Protein AF-A0A948PQJ4-F1 (afdb_monomer_lite)

Secondary structure (DSSP, 8-state):
--------------SS--------HHHHHHHHHHHHHTT--HHHHHHHHHHHHHHHHHHHHHHHHHHHHT-SPPPHHHHHHHHHHHHHHHHHHHHHHHHTT--

Structure (mmCIF, N/CA/C/O backbone):
data_AF-A0A948PQJ4-F1
#
_entry.id   AF-A0A948PQJ4-F1
#
loop_
_atom_site.group_PDB
_atom_site.id
_atom_site.type_symbol
_atom_site.label_atom_id
_atom_site.label_alt_id
_atom_site.label_comp_id
_atom_site.label_asym_id
_atom_site.label_entity_id
_atom_site.label_seq_id
_atom_site.pdbx_PDB_ins_code
_atom_site.Cartn_x
_atom_site.Cartn_y
_atom_site.Cartn_z
_atom_site.occupancy
_atom_site.B_iso_or_equiv
_atom_site.auth_seq_id
_atom_site.auth_comp_id
_atom_site.auth_asym_id
_atom_site.auth_atom_id
_atom_site.pdbx_PDB_model_num
ATOM 1 N N . MET A 1 1 ? -50.278 13.564 3.305 1.00 47.69 1 MET A N 1
ATOM 2 C CA . MET A 1 1 ? -49.193 12.595 3.590 1.00 47.69 1 MET A CA 1
ATOM 3 C C . MET A 1 1 ? -48.564 12.230 2.250 1.00 47.69 1 MET A C 1
ATOM 5 O O . MET A 1 1 ? -49.322 11.878 1.368 1.00 47.69 1 MET A O 1
ATOM 9 N N . ASN A 1 2 ? -47.281 12.448 1.958 1.00 39.75 2 ASN A N 1
ATOM 10 C CA . ASN A 1 2 ? -46.097 12.078 2.734 1.00 39.75 2 ASN A CA 1
ATOM 11 C C . ASN A 1 2 ? -45.053 13.204 2.828 1.00 39.75 2 ASN A C 1
ATOM 13 O O . ASN A 1 2 ? -44.711 13.852 1.845 1.00 39.75 2 ASN A O 1
ATOM 17 N N . LYS A 1 3 ? -44.577 13.394 4.062 1.00 50.91 3 LYS A N 1
ATOM 18 C CA . LYS A 1 3 ? -43.418 14.190 4.476 1.00 50.91 3 LYS A CA 1
ATOM 19 C C . LYS A 1 3 ? -42.127 13.454 4.102 1.00 50.91 3 LYS A C 1
ATOM 21 O O . LYS A 1 3 ? -42.082 12.237 4.248 1.00 50.91 3 LYS A O 1
ATOM 26 N N . GLY A 1 4 ? -41.070 14.210 3.806 1.00 52.47 4 GLY A N 1
ATOM 27 C CA . GLY A 1 4 ? -39.735 13.828 4.274 1.00 52.47 4 GLY A CA 1
ATOM 28 C C . GLY A 1 4 ? -38.696 13.445 3.229 1.00 52.47 4 GLY A C 1
ATOM 29 O O . GLY A 1 4 ? -37.985 12.473 3.449 1.00 52.47 4 GLY A O 1
ATOM 30 N N . ILE A 1 5 ? -38.532 14.217 2.152 1.00 48.88 5 ILE A N 1
ATOM 31 C CA . ILE A 1 5 ? -37.198 14.296 1.539 1.00 48.88 5 ILE A CA 1
ATOM 32 C C . ILE A 1 5 ? -36.527 15.518 2.157 1.00 48.88 5 ILE A C 1
ATOM 34 O O . ILE A 1 5 ? -36.657 16.639 1.672 1.00 48.88 5 ILE A O 1
ATOM 38 N N . ASP A 1 6 ? -35.914 15.297 3.315 1.00 53.03 6 ASP A N 1
ATOM 39 C CA . ASP A 1 6 ? -35.007 16.256 3.929 1.00 53.03 6 ASP A CA 1
ATOM 40 C C . ASP A 1 6 ? -33.745 16.296 3.060 1.00 53.03 6 ASP A C 1
ATOM 42 O O . ASP A 1 6 ? -32.886 15.420 3.133 1.00 53.03 6 ASP A O 1
ATOM 46 N N . ILE A 1 7 ? -33.683 17.270 2.150 1.00 51.31 7 ILE A N 1
ATOM 47 C CA . ILE A 1 7 ? -32.475 17.591 1.388 1.00 51.31 7 ILE A CA 1
ATOM 48 C C . ILE A 1 7 ? -31.666 18.561 2.252 1.00 51.31 7 ILE A C 1
ATOM 50 O O . ILE A 1 7 ? -31.407 19.703 1.876 1.00 51.31 7 ILE A O 1
ATOM 54 N N . SER A 1 8 ? -31.276 18.123 3.446 1.00 47.28 8 SER A N 1
ATOM 55 C CA . SER A 1 8 ? -30.159 18.734 4.154 1.00 47.28 8 SER A CA 1
ATOM 56 C C . SER A 1 8 ? -28.894 18.302 3.415 1.00 47.28 8 SER A C 1
ATOM 58 O O . SER A 1 8 ? -28.175 17.387 3.809 1.00 47.28 8 SER A O 1
ATOM 60 N N . ILE A 1 9 ? -28.638 18.962 2.279 1.00 50.56 9 ILE A N 1
ATOM 61 C CA . ILE A 1 9 ? -27.290 19.073 1.728 1.00 50.56 9 ILE A CA 1
ATOM 62 C C . ILE A 1 9 ? -26.528 19.908 2.754 1.00 50.56 9 ILE A C 1
ATOM 64 O O . ILE A 1 9 ? -26.438 21.131 2.674 1.00 50.56 9 ILE A O 1
ATOM 68 N N . ASP A 1 10 ? -26.052 19.217 3.784 1.00 50.56 10 ASP A N 1
ATOM 69 C CA . ASP A 1 10 ? -24.874 19.610 4.525 1.00 50.56 10 ASP A CA 1
ATOM 70 C C . ASP A 1 10 ? -23.786 19.838 3.475 1.00 50.56 10 ASP A C 1
ATOM 72 O O . ASP A 1 10 ? -23.231 18.904 2.894 1.00 50.56 10 ASP A O 1
ATOM 76 N N . ASN A 1 11 ? -23.543 21.110 3.180 1.00 49.69 11 ASN A N 1
ATOM 77 C CA . ASN A 1 11 ? -22.391 21.565 2.431 1.00 49.69 11 ASN A CA 1
ATOM 78 C C . ASN A 1 11 ? -21.141 21.391 3.312 1.00 49.69 11 ASN A C 1
ATOM 80 O O . ASN A 1 11 ? -20.453 22.357 3.641 1.00 49.69 11 ASN A O 1
ATOM 84 N N . SER A 1 12 ? -20.845 20.156 3.718 1.00 49.03 12 SER A N 1
ATOM 85 C CA . SER A 1 12 ? -19.555 19.788 4.264 1.00 49.03 12 SER A CA 1
ATOM 86 C C . SER A 1 12 ? -18.645 19.625 3.065 1.00 49.03 12 SER A C 1
ATOM 88 O O . SER A 1 12 ? -18.686 18.631 2.338 1.00 49.03 12 SER A O 1
ATOM 90 N N . HIS A 1 13 ? -17.843 20.659 2.820 1.00 44.22 13 HIS A N 1
ATOM 91 C CA . HIS A 1 13 ? -16.687 20.613 1.937 1.00 44.22 13 HIS A CA 1
ATOM 92 C C . HIS A 1 13 ? -15.925 19.301 2.178 1.00 44.22 13 HIS A C 1
ATOM 94 O O . HIS A 1 13 ? -15.158 19.168 3.132 1.00 44.22 13 HIS A O 1
ATOM 100 N N . THR A 1 14 ? -16.198 18.282 1.361 1.00 45.88 14 THR A N 1
ATOM 101 C CA . THR A 1 14 ? -15.642 16.953 1.579 1.00 45.88 14 THR A CA 1
ATOM 102 C C . THR A 1 14 ? -14.235 16.995 1.005 1.00 45.88 14 THR A C 1
ATOM 104 O O . THR A 1 14 ? -14.057 17.018 -0.207 1.00 45.88 14 THR A O 1
ATOM 107 N N . LEU A 1 15 ? -13.220 17.029 1.869 1.00 66.12 15 LEU A N 1
ATOM 108 C CA . LEU A 1 15 ? -11.802 16.982 1.481 1.00 66.12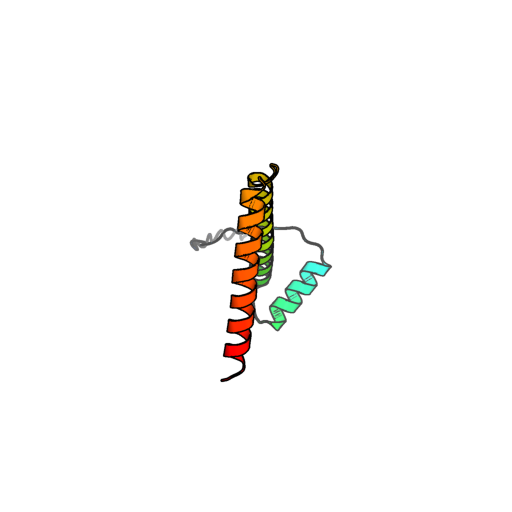 15 LEU A CA 1
ATOM 109 C C . LEU A 1 15 ? -11.415 15.692 0.718 1.00 66.12 15 LEU A C 1
ATOM 111 O O . LEU A 1 15 ? -10.267 15.551 0.306 1.00 66.12 15 LEU A O 1
ATOM 115 N N . CYS A 1 16 ? -12.333 14.734 0.537 1.00 72.38 16 CYS A N 1
ATOM 116 C CA . CYS A 1 16 ? -12.075 13.442 -0.092 1.00 72.38 16 CYS A CA 1
ATOM 117 C C . CYS A 1 16 ? -13.261 12.907 -0.917 1.00 72.38 16 CYS A C 1
ATOM 119 O O . CYS A 1 16 ? -14.423 13.248 -0.686 1.00 72.38 16 CYS A O 1
ATOM 121 N N . MET A 1 17 ? -12.945 12.023 -1.870 1.00 86.88 17 MET A N 1
ATOM 122 C CA . MET A 1 17 ? -13.907 11.325 -2.729 1.00 86.88 17 MET A CA 1
ATOM 123 C C . MET A 1 17 ? -14.514 10.112 -2.008 1.00 86.88 17 MET A C 1
ATOM 125 O O . MET A 1 17 ? -13.792 9.338 -1.379 1.00 86.88 17 MET A O 1
ATOM 129 N N . LYS A 1 18 ? -15.830 9.906 -2.142 1.00 87.44 18 LYS A N 1
ATOM 130 C CA . LYS A 1 18 ? -16.521 8.693 -1.674 1.00 87.44 18 LYS A CA 1
ATOM 131 C C . LYS A 1 18 ? -16.744 7.755 -2.857 1.00 87.44 18 LYS A C 1
ATOM 133 O O . LYS A 1 18 ? -17.214 8.188 -3.902 1.00 87.44 18 LYS A O 1
ATOM 138 N N . THR A 1 19 ? -16.428 6.477 -2.680 1.00 88.38 19 THR A N 1
ATOM 139 C CA . THR A 1 19 ? -16.666 5.434 -3.683 1.00 88.38 19 THR A CA 1
ATOM 140 C C . THR A 1 19 ? -17.375 4.250 -3.039 1.00 88.38 19 THR A C 1
ATOM 142 O O . THR A 1 19 ? -17.050 3.871 -1.912 1.00 88.38 19 THR A O 1
ATOM 145 N N . ALA A 1 20 ? -18.362 3.690 -3.735 1.00 93.31 20 ALA A N 1
ATOM 146 C CA . ALA A 1 20 ? -19.005 2.443 -3.350 1.00 93.31 20 ALA A CA 1
ATOM 147 C C . ALA A 1 20 ? -18.332 1.302 -4.119 1.00 93.31 20 ALA A C 1
ATOM 149 O O . ALA A 1 20 ? -18.260 1.339 -5.346 1.00 93.31 20 ALA A O 1
ATOM 150 N N . ILE A 1 21 ? -17.832 0.305 -3.393 1.00 90.25 21 ILE A N 1
ATOM 151 C CA . ILE A 1 21 ? -17.183 -0.879 -3.961 1.00 90.25 21 ILE A CA 1
ATOM 152 C C . ILE A 1 21 ? -17.930 -2.130 -3.508 1.00 90.25 21 ILE A C 1
ATOM 154 O O . ILE A 1 21 ? -18.361 -2.218 -2.358 1.00 90.25 21 ILE A O 1
ATOM 158 N N . SER A 1 22 ? -18.067 -3.100 -4.405 1.00 96.56 22 SER A N 1
ATOM 159 C CA . SER A 1 22 ? -18.504 -4.449 -4.051 1.00 96.56 22 SER A CA 1
ATOM 160 C C . SER A 1 22 ? -17.279 -5.276 -3.675 1.00 96.56 22 SER A C 1
ATOM 162 O O . SER A 1 22 ? -16.312 -5.326 -4.433 1.00 96.56 22 SER A O 1
ATOM 164 N N . ILE A 1 23 ? -17.318 -5.917 -2.511 1.00 95.38 23 ILE A N 1
ATOM 165 C CA . ILE A 1 23 ? -16.265 -6.807 -2.014 1.00 95.38 23 ILE A CA 1
ATOM 166 C C . ILE A 1 23 ? -16.900 -8.100 -1.495 1.00 95.38 23 ILE A C 1
ATOM 168 O O . ILE A 1 23 ? -18.078 -8.078 -1.138 1.00 95.38 23 ILE A O 1
ATOM 172 N N . PRO A 1 24 ? -16.160 -9.219 -1.449 1.00 98.06 24 PRO A N 1
ATOM 173 C CA . PRO A 1 24 ? -16.660 -10.444 -0.838 1.00 98.06 24 PRO A CA 1
ATOM 174 C C . PRO A 1 24 ? -16.991 -10.253 0.649 1.00 98.06 24 PRO A C 1
ATOM 176 O O . PRO A 1 24 ? -16.233 -9.593 1.365 1.00 98.06 24 PRO A O 1
ATOM 179 N N . ASP A 1 25 ? -18.064 -10.893 1.119 1.00 97.69 25 ASP A N 1
ATOM 180 C CA . ASP A 1 25 ? -18.549 -10.749 2.501 1.00 97.69 25 ASP A CA 1
ATOM 181 C C . AS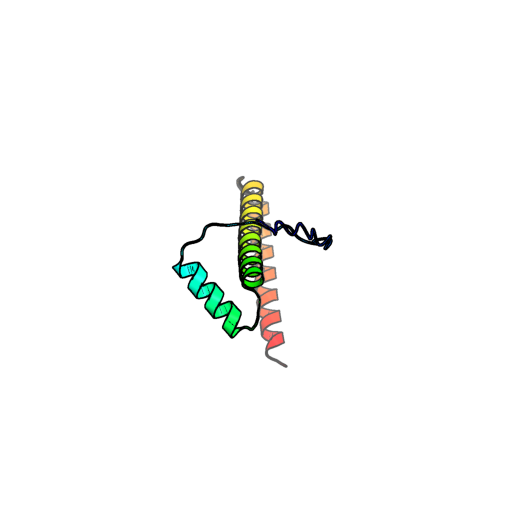P A 1 25 ? -17.478 -11.103 3.541 1.00 97.69 25 ASP A C 1
ATOM 183 O O . ASP A 1 25 ? -17.260 -10.347 4.483 1.00 97.69 25 ASP A O 1
ATOM 187 N N . HIS A 1 26 ? -16.724 -12.184 3.317 1.00 97.94 26 HIS A N 1
ATOM 188 C CA . HIS A 1 26 ? -15.656 -12.607 4.231 1.00 97.94 26 HIS A CA 1
ATOM 189 C C . HIS A 1 26 ? -14.582 -11.522 4.436 1.00 97.94 26 HIS A C 1
ATOM 191 O O . HIS A 1 26 ? -14.137 -11.292 5.557 1.00 97.94 26 HIS A O 1
ATOM 197 N N . ILE A 1 27 ? -14.212 -10.791 3.378 1.00 97.44 27 ILE A N 1
ATOM 198 C CA . ILE A 1 27 ? -13.250 -9.684 3.478 1.00 97.44 27 ILE A CA 1
ATOM 199 C C . ILE A 1 27 ? -13.848 -8.528 4.276 1.00 97.44 27 ILE A C 1
ATOM 201 O O . ILE A 1 27 ? -13.168 -7.923 5.106 1.00 97.44 27 ILE A O 1
ATOM 205 N N . PHE A 1 28 ? -15.118 -8.201 4.025 1.00 96.75 28 PHE A N 1
ATOM 206 C CA . PHE A 1 28 ? -15.799 -7.146 4.764 1.00 96.75 28 PHE A CA 1
ATOM 207 C C . PHE A 1 28 ? -15.854 -7.460 6.262 1.00 96.75 28 PHE A C 1
ATOM 209 O O . PHE A 1 28 ? -15.525 -6.591 7.069 1.00 96.75 28 PHE A O 1
ATOM 216 N N . GLU A 1 29 ? -16.222 -8.687 6.631 1.00 98.06 29 GLU A N 1
ATOM 217 C CA . GLU A 1 29 ? -16.311 -9.135 8.024 1.00 98.06 29 GLU A CA 1
ATOM 218 C C . GLU A 1 29 ? -14.961 -9.050 8.748 1.00 98.06 29 GLU A C 1
ATOM 220 O O . GLU A 1 29 ? -14.891 -8.530 9.867 1.00 98.06 29 GLU A O 1
ATOM 225 N N . GLU A 1 30 ? -13.879 -9.494 8.104 1.00 97.75 30 GLU A N 1
ATOM 226 C CA . GLU A 1 30 ? -12.523 -9.407 8.654 1.00 97.75 30 GLU A CA 1
ATOM 227 C C . GLU A 1 30 ? -12.081 -7.953 8.866 1.00 97.75 30 GLU A C 1
ATOM 229 O O . GLU A 1 30 ? -11.592 -7.595 9.943 1.00 97.75 30 GLU A O 1
ATOM 234 N N . VAL A 1 31 ? -12.304 -7.085 7.874 1.00 97.12 31 VAL A N 1
ATOM 235 C CA . VAL A 1 31 ? -11.959 -5.658 7.970 1.00 97.12 31 VAL A CA 1
ATOM 236 C C . VAL A 1 31 ? -12.792 -4.954 9.038 1.00 97.12 31 VAL A C 1
ATOM 238 O O . VAL A 1 31 ? -12.271 -4.122 9.781 1.00 97.12 31 VAL A O 1
ATOM 241 N N . ASP A 1 32 ? -14.079 -5.273 9.140 1.00 97.56 32 ASP A N 1
ATOM 242 C CA . ASP A 1 32 ? -14.991 -4.697 10.127 1.00 97.56 32 ASP A CA 1
ATOM 243 C C . ASP A 1 32 ? -14.617 -5.123 11.555 1.00 97.56 32 ASP A C 1
ATOM 245 O O . ASP A 1 32 ? -14.606 -4.299 12.474 1.00 97.56 32 ASP A O 1
ATOM 249 N N . LYS A 1 33 ? -14.206 -6.383 11.741 1.00 98.12 33 LYS A N 1
ATOM 250 C CA . LYS A 1 33 ? -13.635 -6.864 13.004 1.00 98.12 33 LYS A CA 1
ATOM 251 C C . LYS A 1 33 ? -12.351 -6.111 13.361 1.00 98.12 33 LYS A C 1
ATOM 253 O O . LYS A 1 33 ? -12.276 -5.551 14.455 1.00 98.12 33 LYS A O 1
ATOM 258 N N . LEU A 1 34 ? -11.396 -6.023 12.436 1.00 97.50 34 LEU A N 1
ATOM 259 C CA . LEU A 1 34 ? -10.123 -5.331 12.656 1.00 97.50 34 LEU A CA 1
ATOM 260 C C . LEU A 1 34 ? -10.320 -3.839 12.967 1.00 97.50 34 LEU A C 1
ATOM 262 O O . LEU A 1 34 ? -9.659 -3.278 13.841 1.00 97.50 34 LEU A O 1
ATOM 266 N N . ALA A 1 35 ? -11.252 -3.187 12.272 1.00 97.19 35 ALA A N 1
ATOM 267 C CA . ALA A 1 35 ? -11.596 -1.789 12.499 1.00 97.19 35 ALA A CA 1
ATOM 268 C C . ALA A 1 35 ? -12.128 -1.561 13.924 1.00 97.19 35 ALA A C 1
ATOM 270 O O . ALA A 1 35 ? -11.706 -0.612 14.590 1.00 97.19 35 ALA A O 1
ATOM 271 N N . ARG A 1 36 ? -13.003 -2.452 14.416 1.00 97.19 36 ARG A N 1
ATOM 272 C CA . ARG A 1 36 ? -13.510 -2.407 15.797 1.00 97.19 36 ARG A CA 1
ATOM 273 C C . ARG A 1 36 ? -12.408 -2.621 16.827 1.00 97.19 36 ARG A C 1
ATOM 275 O O . ARG A 1 36 ? -12.313 -1.834 17.766 1.00 97.19 36 ARG A O 1
ATOM 282 N N . GLU A 1 37 ? -11.583 -3.650 16.648 1.00 97.38 37 GLU A N 1
ATOM 283 C CA . GLU A 1 37 ? -10.478 -3.980 17.561 1.00 97.38 37 GLU A CA 1
ATOM 284 C C . GLU A 1 37 ? -9.493 -2.811 17.688 1.00 97.38 37 GLU A C 1
ATOM 286 O O . GLU A 1 37 ? -9.119 -2.420 18.794 1.00 97.38 37 GLU A O 1
ATOM 291 N N . ASN A 1 38 ? -9.171 -2.171 16.562 1.00 94.56 38 ASN A N 1
ATOM 292 C CA . ASN A 1 38 ? -8.233 -1.051 16.500 1.00 94.56 38 ASN A CA 1
ATOM 293 C C . ASN A 1 38 ? -8.881 0.326 16.723 1.00 94.56 38 ASN A C 1
ATOM 295 O O . ASN A 1 38 ? -8.197 1.344 16.599 1.00 94.56 38 ASN A O 1
ATOM 299 N N . LYS A 1 39 ? -10.189 0.387 17.020 1.00 96.31 39 LYS A N 1
ATOM 300 C CA . LYS A 1 39 ? -10.968 1.632 17.186 1.00 96.31 39 LYS A CA 1
ATOM 301 C C . LYS A 1 39 ? -10.754 2.631 16.039 1.00 96.31 39 LYS A C 1
ATOM 303 O O . LYS A 1 39 ? -10.599 3.833 16.256 1.00 96.31 39 LYS A O 1
ATOM 308 N N . THR A 1 40 ? -10.719 2.137 14.805 1.00 94.12 40 THR A N 1
ATOM 309 C CA . THR A 1 40 ? -10.504 2.949 13.601 1.00 94.12 40 THR A CA 1
ATOM 310 C C . THR A 1 40 ? -11.628 2.747 12.588 1.00 94.12 40 THR A C 1
ATO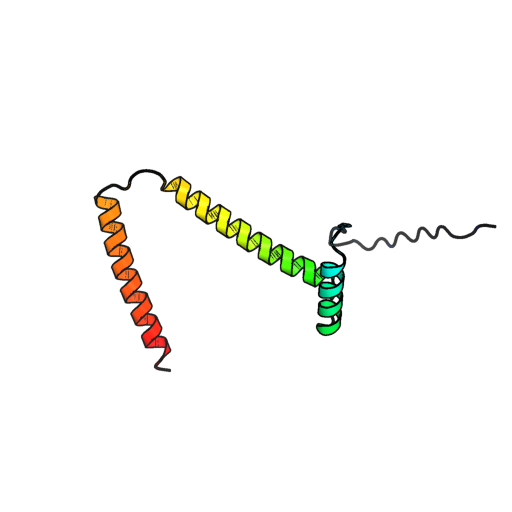M 312 O O . THR A 1 40 ? -12.465 1.860 12.740 1.00 94.12 40 THR A O 1
ATOM 315 N N . SER A 1 41 ? -11.697 3.585 11.551 1.00 95.25 41 SER A N 1
ATOM 316 C CA . SER A 1 41 ? -12.709 3.415 10.509 1.00 95.25 41 SER A CA 1
ATOM 317 C C . SER A 1 41 ? -12.306 2.309 9.531 1.00 95.25 41 SER A C 1
ATOM 319 O O . SER A 1 41 ? -11.140 2.178 9.159 1.00 95.25 41 SER A O 1
ATOM 321 N N . ARG A 1 42 ? -13.293 1.564 9.022 1.00 94.56 42 ARG A N 1
ATOM 322 C CA . ARG A 1 42 ? -13.091 0.607 7.917 1.00 94.56 42 ARG A CA 1
ATOM 323 C C . ARG A 1 42 ? -12.420 1.258 6.708 1.00 94.56 42 ARG A C 1
ATOM 325 O O . ARG A 1 42 ? -11.502 0.691 6.131 1.00 94.56 42 ARG A O 1
ATOM 332 N N . SER A 1 43 ? -12.837 2.481 6.362 1.00 93.25 43 SER A N 1
ATOM 333 C CA . SER A 1 43 ? -12.234 3.248 5.266 1.00 93.25 43 SER A CA 1
ATOM 334 C C . SER A 1 43 ? -10.735 3.466 5.463 1.00 93.25 43 SER A C 1
ATOM 336 O O . SER A 1 43 ? -9.990 3.373 4.497 1.00 93.25 43 SER A O 1
ATOM 338 N N . ARG A 1 44 ? -10.271 3.682 6.701 1.00 94.12 44 ARG A N 1
ATOM 339 C CA . ARG A 1 44 ? -8.844 3.842 6.985 1.00 94.12 44 ARG A CA 1
ATOM 340 C C . ARG A 1 44 ? -8.066 2.551 6.755 1.00 94.12 44 ARG A C 1
ATOM 342 O O . ARG A 1 44 ? -6.984 2.613 6.182 1.00 94.12 44 ARG A O 1
ATOM 349 N N . ILE A 1 45 ? -8.618 1.404 7.149 1.00 96.06 45 ILE A N 1
ATOM 350 C CA . ILE A 1 45 ? -8.007 0.096 6.866 1.00 96.06 45 ILE A CA 1
ATOM 351 C C . ILE A 1 45 ? -7.858 -0.108 5.353 1.00 96.06 45 ILE A C 1
ATOM 353 O O . ILE A 1 45 ? -6.772 -0.449 4.888 1.00 96.06 45 ILE A O 1
ATOM 357 N N . PHE A 1 46 ? -8.907 0.182 4.576 1.00 95.12 46 PHE A N 1
ATOM 358 C CA . PHE A 1 46 ? -8.838 0.098 3.116 1.00 95.12 46 PHE A CA 1
ATOM 359 C C . PHE A 1 46 ? -7.812 1.065 2.517 1.00 95.12 46 PHE A C 1
ATOM 361 O O . PHE A 1 46 ? -7.046 0.653 1.651 1.00 95.12 46 PHE A O 1
ATOM 368 N N . CYS A 1 47 ? -7.743 2.315 2.986 1.00 94.19 47 CYS A N 1
ATOM 369 C CA . CYS A 1 47 ? -6.733 3.267 2.514 1.00 94.19 47 CYS A CA 1
ATOM 370 C C . CYS A 1 47 ? -5.312 2.746 2.749 1.00 94.19 47 CYS A C 1
ATOM 372 O O . CYS A 1 47 ? -4.513 2.761 1.821 1.00 94.19 47 CYS A O 1
ATOM 374 N N . ILE A 1 48 ? -5.020 2.225 3.945 1.00 95.75 48 ILE A N 1
ATOM 375 C CA . ILE A 1 48 ? -3.704 1.653 4.263 1.00 95.75 48 ILE A CA 1
ATOM 376 C C . ILE A 1 48 ? -3.384 0.488 3.319 1.00 95.75 48 ILE A C 1
ATOM 378 O O . ILE A 1 48 ? -2.307 0.451 2.728 1.00 95.75 48 ILE A O 1
ATOM 382 N N . ALA A 1 49 ? -4.326 -0.440 3.129 1.00 96.19 49 ALA A N 1
ATOM 383 C CA . ALA A 1 49 ? -4.127 -1.584 2.242 1.00 96.19 49 ALA A CA 1
ATOM 384 C C . ALA A 1 49 ? -3.855 -1.154 0.788 1.00 96.19 49 ALA A C 1
ATOM 386 O O . ALA A 1 49 ? -2.953 -1.681 0.136 1.00 96.19 49 ALA A O 1
ATOM 387 N N . VAL A 1 50 ? -4.603 -0.166 0.287 1.00 96.00 50 VAL A N 1
ATOM 388 C CA . VAL A 1 50 ? -4.423 0.377 -1.066 1.00 96.00 50 VAL A CA 1
ATOM 389 C C . VAL A 1 50 ? -3.093 1.119 -1.195 1.00 96.00 50 VAL A C 1
ATOM 391 O O . VAL A 1 50 ? -2.403 0.945 -2.195 1.00 96.00 50 VAL A O 1
ATOM 394 N N . GLU A 1 51 ? -2.698 1.914 -0.200 1.00 97.06 51 GLU A N 1
ATOM 395 C CA . GLU A 1 51 ? -1.408 2.610 -0.194 1.00 97.06 51 GLU A CA 1
ATOM 396 C C . GLU A 1 51 ? -0.235 1.627 -0.265 1.00 97.06 51 GLU A C 1
ATOM 398 O O . GLU A 1 51 ? 0.668 1.811 -1.085 1.00 97.06 51 GLU A O 1
ATOM 403 N N . GLU A 1 52 ? -0.262 0.558 0.533 1.00 97.81 52 GLU A N 1
ATOM 404 C CA . GLU A 1 52 ? 0.760 -0.493 0.489 1.00 97.81 52 GLU A CA 1
ATOM 405 C C . GLU A 1 52 ? 0.780 -1.213 -0.863 1.00 97.81 52 GLU A C 1
ATOM 407 O O . GLU A 1 52 ? 1.842 -1.396 -1.464 1.00 97.81 52 GLU A O 1
ATOM 412 N N . TYR A 1 53 ? -0.392 -1.539 -1.411 1.00 97.56 53 TYR A N 1
ATOM 413 C CA . TYR A 1 53 ? -0.476 -2.159 -2.730 1.00 97.56 53 TYR A CA 1
ATOM 414 C C . TYR A 1 53 ? 0.095 -1.254 -3.834 1.00 97.56 53 TYR A C 1
ATOM 416 O O . TYR A 1 53 ? 0.871 -1.701 -4.682 1.00 97.56 53 TYR A O 1
ATOM 424 N N . LEU A 1 54 ? -0.208 0.046 -3.801 1.00 97.75 54 LEU A N 1
ATOM 425 C CA . LEU A 1 54 ? 0.330 1.012 -4.760 1.00 97.75 54 LEU A CA 1
ATOM 426 C C . LEU A 1 54 ? 1.851 1.163 -4.647 1.00 97.75 54 LEU A C 1
ATOM 428 O O . LEU A 1 54 ? 2.518 1.309 -5.677 1.00 97.75 54 LEU A O 1
ATOM 432 N N . LYS A 1 55 ? 2.421 1.093 -3.437 1.00 97.69 55 LYS A N 1
ATOM 433 C CA . LYS A 1 55 ? 3.882 1.085 -3.244 1.00 97.69 55 LYS A CA 1
ATOM 434 C C . LYS A 1 55 ? 4.525 -0.117 -3.930 1.00 97.69 55 LYS A C 1
ATOM 436 O O . LYS A 1 55 ? 5.508 0.067 -4.650 1.00 97.69 55 LYS A O 1
ATOM 441 N N . ILE A 1 56 ? 3.946 -1.310 -3.774 1.00 97.06 56 ILE A N 1
ATOM 442 C CA . ILE A 1 56 ? 4.424 -2.535 -4.436 1.00 97.06 56 ILE A CA 1
ATOM 443 C C . ILE A 1 56 ? 4.400 -2.353 -5.955 1.00 97.06 56 ILE A C 1
ATOM 445 O O . ILE A 1 56 ? 5.417 -2.547 -6.619 1.00 97.06 56 ILE A O 1
ATOM 449 N N . ILE A 1 57 ? 3.274 -1.895 -6.508 1.00 97.56 57 ILE A N 1
ATOM 450 C CA . ILE A 1 57 ? 3.141 -1.674 -7.953 1.00 97.56 57 ILE A CA 1
ATOM 451 C C . ILE A 1 57 ? 4.154 -0.641 -8.460 1.00 97.56 57 ILE A C 1
ATOM 453 O O . ILE A 1 57 ? 4.757 -0.837 -9.516 1.00 97.56 57 ILE A O 1
ATOM 457 N N . LYS A 1 58 ? 4.384 0.449 -7.719 1.00 96.81 58 LYS A N 1
ATOM 458 C CA . LYS A 1 58 ? 5.389 1.458 -8.081 1.00 96.81 58 LYS A CA 1
ATOM 459 C C . LYS A 1 58 ? 6.802 0.871 -8.086 1.00 96.81 58 LYS A C 1
ATOM 461 O O . LYS A 1 58 ? 7.560 1.146 -9.015 1.00 96.81 58 LYS A O 1
ATOM 466 N N . ALA A 1 59 ? 7.143 0.057 -7.088 1.00 96.00 59 ALA A N 1
ATOM 467 C CA . ALA A 1 59 ? 8.435 -0.617 -7.012 1.00 96.00 59 ALA A CA 1
ATOM 468 C C . ALA A 1 59 ? 8.637 -1.595 -8.180 1.00 96.00 59 ALA A C 1
ATOM 470 O O . ALA A 1 59 ? 9.696 -1.579 -8.807 1.00 96.00 59 ALA A O 1
ATOM 471 N N . CYS A 1 60 ? 7.612 -2.379 -8.533 1.00 95.81 60 CYS A N 1
ATOM 472 C CA . CYS A 1 60 ? 7.646 -3.256 -9.704 1.00 95.81 6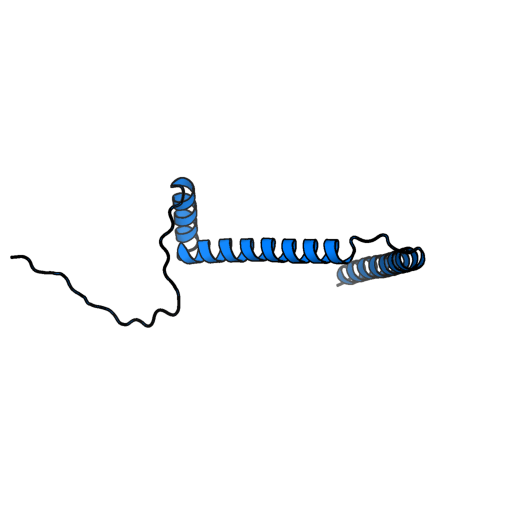0 CYS A CA 1
ATOM 473 C C . CYS A 1 60 ? 7.868 -2.460 -10.992 1.00 95.81 60 CYS A C 1
ATOM 475 O O . CYS A 1 60 ? 8.810 -2.750 -11.718 1.00 95.81 60 CYS A O 1
ATOM 477 N N . LYS A 1 61 ? 7.091 -1.395 -11.227 1.00 95.94 61 LYS A N 1
ATOM 478 C CA . LYS A 1 61 ? 7.255 -0.541 -12.416 1.00 95.94 61 LYS A CA 1
ATOM 479 C C . LYS A 1 61 ? 8.655 0.061 -12.516 1.00 95.94 61 LYS A C 1
ATOM 481 O O . LYS A 1 61 ? 9.223 0.102 -13.600 1.00 95.94 61 LYS A O 1
ATOM 486 N N . MET A 1 62 ? 9.215 0.517 -11.396 1.00 95.50 62 MET A N 1
ATOM 487 C CA . MET A 1 62 ? 10.580 1.045 -11.356 1.00 95.50 62 MET A CA 1
ATOM 488 C C . MET A 1 62 ? 11.610 -0.032 -11.710 1.00 95.50 62 MET A C 1
ATOM 490 O O . MET A 1 62 ? 12.494 0.213 -12.524 1.00 95.50 62 MET A O 1
ATOM 494 N N . ARG A 1 63 ? 11.490 -1.226 -11.120 1.00 94.88 63 ARG A N 1
ATOM 495 C CA . ARG A 1 63 ? 12.365 -2.364 -11.424 1.00 94.88 63 ARG A CA 1
ATOM 496 C C . ARG A 1 63 ? 12.273 -2.753 -12.898 1.00 94.88 63 ARG A C 1
ATOM 498 O O . ARG A 1 63 ? 13.297 -2.964 -13.532 1.00 94.88 63 ARG A O 1
ATOM 505 N N . ASP A 1 64 ? 11.065 -2.831 -13.438 1.00 95.56 64 ASP A N 1
ATOM 506 C CA . ASP A 1 64 ? 10.847 -3.238 -14.823 1.00 95.56 64 ASP A CA 1
ATOM 507 C C . ASP A 1 64 ? 11.401 -2.177 -15.794 1.00 95.56 64 ASP A C 1
ATOM 509 O O . ASP A 1 64 ? 12.023 -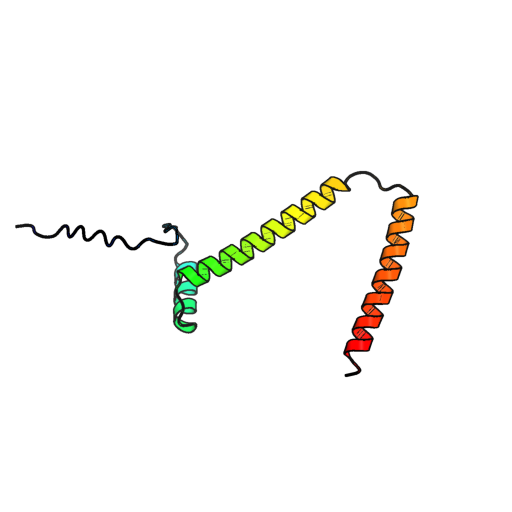2.527 -16.794 1.00 95.56 64 ASP A O 1
ATOM 513 N N . ALA A 1 65 ? 11.281 -0.886 -15.458 1.00 95.56 65 ALA A N 1
ATOM 514 C CA . ALA A 1 65 ? 11.912 0.200 -16.209 1.00 95.56 65 ALA A CA 1
ATOM 515 C C . ALA A 1 65 ? 13.449 0.124 -16.179 1.00 95.56 65 ALA A C 1
ATOM 517 O O . ALA A 1 65 ? 14.084 0.316 -17.212 1.00 95.56 65 ALA A O 1
ATOM 518 N N . LEU A 1 66 ? 14.049 -0.194 -15.024 1.00 93.31 66 LEU A N 1
ATOM 519 C CA . LEU A 1 66 ? 15.496 -0.415 -14.915 1.00 93.31 66 LEU A CA 1
ATOM 520 C C . LEU A 1 66 ? 15.938 -1.604 -15.771 1.00 93.31 66 LEU A C 1
ATOM 522 O O . LEU A 1 66 ? 16.857 -1.467 -16.569 1.00 93.31 66 LEU A O 1
ATOM 526 N N . ASN A 1 67 ? 15.254 -2.742 -15.658 1.00 92.38 67 ASN A N 1
ATOM 527 C CA . ASN A 1 67 ? 15.562 -3.923 -16.462 1.00 92.38 67 ASN A CA 1
ATOM 528 C C . ASN A 1 67 ? 15.443 -3.634 -17.963 1.00 92.38 67 ASN A C 1
ATOM 530 O O . ASN A 1 67 ? 16.261 -4.111 -18.736 1.00 92.38 67 ASN A O 1
ATOM 534 N N . SER A 1 68 ? 14.454 -2.834 -18.371 1.00 93.50 68 SER A N 1
ATOM 535 C CA . SER A 1 68 ? 14.299 -2.425 -19.768 1.00 93.50 68 SER A CA 1
ATOM 536 C C . SER A 1 68 ? 15.411 -1.489 -20.240 1.00 93.50 68 SER A C 1
ATOM 538 O O . SER A 1 68 ? 15.802 -1.579 -21.398 1.00 93.50 68 SER A O 1
ATOM 540 N N . ALA A 1 69 ? 15.897 -0.579 -19.390 1.00 92.31 69 ALA A N 1
ATOM 541 C CA . ALA A 1 69 ? 16.969 0.353 -19.745 1.00 92.31 69 ALA A CA 1
ATOM 542 C C . ALA A 1 69 ? 18.336 -0.340 -19.884 1.00 92.31 69 ALA A C 1
ATOM 544 O O . ALA A 1 69 ? 19.182 0.136 -20.631 1.00 92.31 69 ALA A O 1
ATOM 545 N N . TYR A 1 70 ? 18.530 -1.458 -19.180 1.00 86.44 70 TYR A N 1
ATOM 546 C CA . TYR A 1 70 ? 19.736 -2.291 -19.221 1.00 86.44 70 TYR A CA 1
ATOM 547 C C . TYR A 1 70 ? 19.473 -3.653 -19.883 1.00 86.44 70 TYR A C 1
ATOM 549 O O . TYR A 1 70 ? 20.054 -4.660 -19.485 1.00 86.44 70 TYR A O 1
ATOM 557 N N . ALA A 1 71 ? 18.544 -3.708 -20.841 1.00 89.38 71 ALA A N 1
ATOM 558 C CA . ALA A 1 71 ? 18.191 -4.954 -21.520 1.00 89.38 71 ALA A CA 1
ATOM 559 C C . ALA A 1 71 ? 19.259 -5.410 -22.531 1.00 89.38 71 ALA A C 1
ATOM 561 O O . ALA A 1 71 ? 19.306 -6.593 -22.868 1.00 89.38 71 ALA A O 1
ATOM 562 N N . ASP A 1 72 ? 20.090 -4.481 -23.007 1.00 92.12 72 ASP A N 1
ATOM 563 C CA . ASP A 1 72 ? 21.165 -4.752 -23.960 1.00 92.12 72 ASP A CA 1
ATOM 564 C C . ASP A 1 72 ? 22.346 -5.482 -23.301 1.00 92.12 72 ASP A C 1
ATOM 566 O O . ASP A 1 72 ? 22.536 -5.446 -22.082 1.00 92.12 72 ASP A O 1
ATOM 570 N N . GLU A 1 73 ? 23.157 -6.162 -24.116 1.00 88.06 73 GLU A N 1
ATOM 571 C CA . GLU A 1 73 ? 24.338 -6.872 -23.625 1.00 88.06 73 GLU A CA 1
ATOM 572 C C . GLU A 1 73 ? 25.370 -5.900 -23.039 1.00 88.06 73 GLU A C 1
ATOM 574 O O . GLU A 1 73 ? 25.819 -4.963 -23.699 1.00 88.06 73 GLU A O 1
ATOM 579 N N . GLU A 1 74 ? 25.785 -6.161 -21.797 1.00 87.50 74 GLU A N 1
ATOM 580 C CA . GLU A 1 74 ? 26.846 -5.393 -21.150 1.00 87.50 74 GLU A CA 1
ATOM 581 C C . GLU A 1 74 ? 28.192 -5.612 -21.850 1.00 87.50 74 GLU A C 1
ATOM 583 O O . GLU A 1 74 ? 28.620 -6.739 -22.124 1.00 87.50 74 GLU A O 1
ATOM 588 N N . THR A 1 75 ? 28.927 -4.523 -22.035 1.00 92.56 75 THR A N 1
ATOM 589 C CA . THR A 1 75 ? 30.320 -4.569 -22.474 1.00 92.56 75 THR A CA 1
ATOM 590 C C . THR A 1 75 ? 31.233 -5.152 -21.387 1.00 92.56 75 THR A C 1
ATOM 592 O O . THR A 1 75 ? 30.940 -5.138 -20.188 1.00 92.56 75 THR A O 1
ATOM 595 N N . ILE A 1 76 ? 32.414 -5.637 -21.785 1.00 91.50 76 ILE A N 1
ATOM 596 C CA . ILE A 1 76 ? 33.408 -6.204 -20.852 1.00 91.50 76 ILE A CA 1
ATOM 597 C C . ILE A 1 76 ? 33.838 -5.175 -19.788 1.00 91.50 76 ILE A C 1
ATOM 599 O O . ILE A 1 76 ? 34.073 -5.535 -18.630 1.00 91.50 76 ILE A O 1
ATOM 603 N N . GLU A 1 77 ? 33.919 -3.897 -20.162 1.00 92.31 77 GLU A N 1
ATOM 604 C CA . GLU A 1 77 ? 34.279 -2.805 -19.254 1.00 92.31 77 GLU A CA 1
ATOM 605 C C . GLU A 1 77 ? 33.190 -2.556 -18.201 1.00 92.31 77 GLU A C 1
ATOM 607 O O . GLU A 1 77 ? 33.504 -2.453 -17.010 1.00 92.31 77 GLU A O 1
ATOM 612 N N . GLU A 1 78 ? 31.917 -2.548 -18.607 1.00 91.50 78 GLU A N 1
ATOM 613 C CA . GLU A 1 78 ? 30.764 -2.415 -17.705 1.00 91.50 78 GLU A CA 1
ATOM 614 C C . GLU A 1 78 ? 30.688 -3.581 -16.716 1.00 91.50 78 GLU A C 1
ATOM 616 O O . GLU A 1 78 ? 30.537 -3.364 -15.508 1.00 91.50 78 GLU A O 1
ATOM 621 N N . ILE A 1 79 ? 30.920 -4.809 -17.192 1.00 92.06 79 ILE A N 1
ATOM 622 C CA . ILE A 1 79 ? 30.981 -6.005 -16.342 1.00 92.06 79 ILE A CA 1
ATOM 623 C C . ILE A 1 79 ? 32.092 -5.865 -15.294 1.00 92.06 79 ILE A C 1
ATOM 625 O O . ILE A 1 79 ? 31.895 -6.190 -14.116 1.00 92.06 79 ILE A O 1
ATOM 629 N N . HIS A 1 80 ? 33.277 -5.396 -15.694 1.00 94.19 80 HIS A N 1
ATOM 630 C CA . HIS A 1 80 ? 34.408 -5.229 -14.779 1.00 94.19 80 HIS A CA 1
ATOM 631 C C . HIS A 1 80 ? 34.143 -4.145 -13.732 1.00 94.19 80 HIS A C 1
ATOM 633 O O . HIS A 1 80 ? 34.409 -4.346 -12.542 1.00 94.19 80 HIS A O 1
ATOM 639 N N . LEU A 1 81 ? 33.565 -3.017 -14.152 1.00 93.06 81 LEU A N 1
ATOM 640 C CA . LEU A 1 81 ? 33.196 -1.925 -13.258 1.00 93.06 81 LEU A CA 1
ATOM 641 C C . LEU A 1 81 ? 32.123 -2.360 -12.252 1.00 93.06 81 LEU A C 1
ATOM 643 O O . LEU A 1 81 ? 32.273 -2.109 -11.054 1.00 93.06 81 LEU A O 1
ATOM 647 N N . ARG A 1 82 ? 31.090 -3.079 -12.709 1.00 90.69 82 ARG A N 1
ATOM 648 C CA . ARG A 1 82 ? 30.030 -3.638 -11.857 1.00 90.69 82 ARG A CA 1
ATOM 649 C C . ARG A 1 82 ? 30.577 -4.624 -10.829 1.00 90.69 82 ARG A C 1
ATOM 651 O O . ARG A 1 82 ? 30.176 -4.585 -9.668 1.00 90.69 82 ARG A O 1
ATOM 658 N N . LYS A 1 83 ? 31.525 -5.488 -11.204 1.00 94.12 83 LYS A N 1
ATOM 659 C 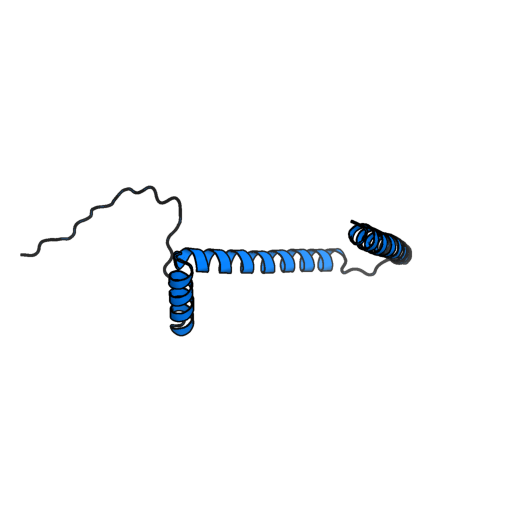CA . LYS A 1 83 ? 32.168 -6.414 -10.252 1.00 94.12 83 LYS A CA 1
ATOM 660 C C . LYS A 1 83 ? 32.948 -5.668 -9.168 1.00 94.12 83 LYS A C 1
ATOM 662 O O . LYS A 1 83 ? 32.784 -5.975 -7.987 1.00 94.12 83 LYS A O 1
ATOM 667 N N . LYS A 1 84 ? 33.748 -4.665 -9.549 1.00 95.38 84 LYS A N 1
ATOM 668 C CA . LYS A 1 84 ? 34.508 -3.844 -8.591 1.00 95.38 84 LYS A CA 1
ATOM 669 C C . LYS A 1 84 ? 33.598 -3.051 -7.656 1.00 95.38 84 LYS A C 1
ATOM 671 O O . LYS A 1 84 ? 33.854 -3.002 -6.453 1.00 95.38 84 LYS A O 1
ATOM 676 N N . SER A 1 85 ? 32.533 -2.448 -8.187 1.00 93.31 85 SER A N 1
ATOM 677 C CA . SER A 1 85 ? 31.577 -1.697 -7.371 1.00 93.31 85 SER A CA 1
ATOM 678 C C . SER A 1 85 ? 30.868 -2.612 -6.368 1.00 93.31 85 SER A C 1
ATOM 680 O O . SER A 1 85 ? 30.803 -2.279 -5.185 1.00 93.31 85 SER A O 1
ATOM 682 N N . MET A 1 86 ? 30.440 -3.808 -6.789 1.00 91.88 86 MET A N 1
ATOM 683 C CA . MET A 1 86 ? 29.838 -4.805 -5.896 1.00 91.88 86 MET A CA 1
ATOM 684 C C . MET A 1 86 ? 30.782 -5.237 -4.772 1.00 91.88 86 MET A C 1
ATOM 686 O O . MET A 1 86 ? 30.359 -5.342 -3.620 1.00 91.88 86 MET A O 1
ATOM 690 N N . GLU A 1 87 ? 32.065 -5.451 -5.068 1.00 93.69 87 GLU A N 1
ATOM 691 C CA . GLU A 1 87 ? 33.059 -5.792 -4.048 1.00 93.69 87 GLU A CA 1
ATOM 692 C C . GLU A 1 87 ? 33.226 -4.669 -3.011 1.00 93.69 87 GLU A C 1
ATOM 694 O O . GLU A 1 87 ? 33.252 -4.930 -1.803 1.00 93.69 87 GLU A O 1
ATOM 699 N N . TYR A 1 88 ? 33.282 -3.416 -3.470 1.00 93.62 88 TYR A N 1
ATOM 700 C CA . TYR A 1 88 ? 33.349 -2.244 -2.598 1.00 93.62 88 TYR A CA 1
ATOM 701 C C . TYR A 1 88 ? 32.126 -2.150 -1.676 1.00 93.62 88 TYR A C 1
ATOM 703 O O . TYR A 1 88 ? 32.274 -2.038 -0.456 1.00 93.62 88 TYR A O 1
ATOM 711 N N . PHE A 1 89 ? 30.915 -2.244 -2.235 1.00 91.75 89 PHE A N 1
ATOM 712 C CA . PHE A 1 89 ? 29.686 -2.145 -1.447 1.00 91.75 89 PHE A CA 1
ATOM 713 C C . PHE A 1 89 ? 29.545 -3.299 -0.454 1.00 91.75 89 PHE A C 1
ATOM 715 O O . PHE A 1 89 ? 29.173 -3.063 0.694 1.00 91.75 89 PHE A O 1
ATOM 722 N N . ARG A 1 90 ? 29.926 -4.523 -0.839 1.00 92.25 90 ARG A N 1
ATOM 723 C CA . ARG A 1 90 ? 29.941 -5.678 0.067 1.00 92.25 90 ARG A CA 1
ATOM 724 C C . ARG A 1 90 ? 30.820 -5.425 1.289 1.00 92.25 90 ARG A C 1
ATOM 726 O O . ARG A 1 90 ? 30.376 -5.638 2.414 1.00 92.25 90 ARG A O 1
ATOM 733 N N . LYS A 1 91 ? 32.050 -4.946 1.075 1.00 90.50 91 LYS A N 1
ATOM 734 C CA . LYS A 1 91 ? 32.985 -4.614 2.163 1.00 90.50 91 LYS A CA 1
ATOM 735 C C . LYS A 1 91 ? 32.425 -3.516 3.071 1.00 90.50 91 LYS A C 1
ATOM 737 O O . LYS A 1 91 ? 32.536 -3.619 4.289 1.00 90.50 91 LYS A O 1
ATOM 742 N N . LYS A 1 92 ? 31.784 -2.498 2.490 1.00 91.00 92 LYS A N 1
ATOM 743 C CA . LYS A 1 92 ? 31.177 -1.387 3.235 1.00 91.00 92 LYS A CA 1
ATOM 744 C C . LYS A 1 92 ? 30.000 -1.831 4.112 1.00 91.00 92 LYS A C 1
ATOM 746 O O . LYS A 1 92 ? 29.941 -1.425 5.265 1.00 91.00 92 LYS A O 1
ATOM 751 N N . ILE A 1 93 ? 29.105 -2.680 3.601 1.00 90.62 93 ILE A N 1
ATOM 752 C CA . ILE A 1 93 ? 27.957 -3.195 4.371 1.00 90.62 93 ILE A CA 1
ATOM 753 C C . ILE A 1 93 ? 28.434 -4.033 5.562 1.00 90.62 93 ILE A C 1
ATOM 755 O O . ILE A 1 93 ? 27.954 -3.844 6.673 1.00 90.62 93 ILE A O 1
ATOM 759 N N . VAL A 1 94 ? 29.410 -4.924 5.348 1.00 85.31 94 VAL A N 1
ATOM 760 C CA . VAL A 1 94 ? 29.975 -5.754 6.427 1.00 85.31 94 VAL A CA 1
ATOM 761 C C . VAL A 1 94 ? 30.619 -4.892 7.509 1.00 85.31 94 VAL A C 1
ATOM 763 O O . VAL A 1 94 ? 30.423 -5.161 8.688 1.00 85.31 94 VAL A O 1
ATOM 766 N N . LYS A 1 95 ? 31.357 -3.844 7.123 1.00 81.69 95 LYS A N 1
ATOM 767 C CA . LYS A 1 95 ? 31.952 -2.915 8.084 1.00 81.69 95 LYS A CA 1
ATOM 768 C C . LYS A 1 95 ? 30.881 -2.210 8.923 1.00 81.69 95 LYS A C 1
ATOM 770 O O . LYS A 1 95 ? 30.949 -2.283 10.141 1.00 81.69 95 LYS A O 1
ATOM 775 N N . ASN A 1 96 ? 29.874 -1.622 8.278 1.00 77.06 96 ASN A N 1
ATOM 776 C CA . ASN A 1 96 ? 28.803 -0.914 8.980 1.00 77.06 96 ASN A CA 1
ATOM 777 C C . ASN A 1 96 ? 28.048 -1.825 9.967 1.00 77.06 96 ASN A C 1
ATOM 779 O O . ASN A 1 96 ? 27.827 -1.432 11.103 1.00 77.06 96 ASN A O 1
ATOM 783 N N . ASN A 1 97 ? 27.732 -3.065 9.575 1.00 72.88 97 ASN A N 1
ATOM 784 C CA . ASN A 1 97 ? 27.045 -4.015 10.460 1.00 72.88 97 ASN A CA 1
ATOM 785 C C . ASN A 1 97 ? 27.887 -4.432 11.680 1.00 72.88 97 ASN A C 1
ATOM 787 O O . ASN A 1 97 ? 27.324 -4.787 12.712 1.00 72.88 97 ASN A O 1
ATOM 791 N N . ASN A 1 98 ? 29.219 -4.436 11.561 1.00 70.69 98 ASN A N 1
ATOM 792 C CA . ASN A 1 98 ? 30.113 -4.725 12.685 1.00 70.69 98 ASN A CA 1
ATOM 793 C C . ASN A 1 98 ? 30.238 -3.517 13.625 1.00 70.69 98 ASN A C 1
ATOM 795 O O . ASN A 1 98 ? 30.332 -3.697 14.836 1.00 70.69 98 ASN A O 1
ATOM 799 N N . ASP A 1 99 ? 30.201 -2.298 13.081 1.00 64.25 99 ASP A N 1
ATOM 800 C CA . ASP A 1 99 ? 30.238 -1.065 13.869 1.00 64.25 99 ASP A CA 1
ATOM 801 C C . ASP A 1 99 ? 28.950 -0.915 14.723 1.00 64.25 99 ASP A C 1
ATOM 803 O O . ASP A 1 99 ? 29.032 -0.500 15.879 1.00 64.25 99 ASP A O 1
ATOM 807 N N . ASP A 1 100 ? 27.792 -1.375 14.225 1.00 59.84 100 ASP A N 1
ATOM 808 C CA . ASP A 1 100 ? 26.491 -1.346 14.927 1.00 59.84 100 ASP A CA 1
ATOM 809 C C . ASP A 1 100 ? 26.371 -2.336 16.114 1.00 59.84 100 ASP A C 1
ATOM 811 O O . ASP A 1 100 ? 25.448 -2.214 16.919 1.00 59.84 100 ASP A O 1
ATOM 815 N N . GLN A 1 101 ? 27.279 -3.316 16.256 1.00 53.31 101 GLN A N 1
ATOM 816 C CA . GLN A 1 101 ? 27.285 -4.283 17.376 1.00 53.31 101 GLN A CA 1
ATOM 817 C C . GLN A 1 101 ? 28.252 -3.926 18.518 1.00 53.31 101 GLN A C 1
ATOM 819 O O . GLN A 1 101 ? 28.351 -4.671 19.492 1.00 53.31 101 GLN A O 1
ATOM 824 N N . THR A 1 102 ? 28.958 -2.795 18.421 1.00 51.78 102 THR A N 1
ATOM 825 C CA . THR A 1 102 ? 29.954 -2.367 19.425 1.00 51.78 102 THR A CA 1
ATOM 826 C C . THR A 1 102 ? 29.472 -1.210 20.315 1.00 51.78 102 THR A C 1
ATOM 828 O O . THR A 1 102 ? 30.298 -0.524 20.920 1.00 51.78 102 THR A O 1
ATOM 831 N N . GLY A 1 103 ? 28.155 -0.981 20.386 1.00 43.25 103 GLY A N 1
ATOM 832 C CA . GLY A 1 103 ? 27.507 0.061 21.196 1.00 43.25 103 GLY A CA 1
ATOM 833 C C . GLY A 1 103 ? 26.612 -0.507 22.284 1.00 43.25 103 GLY A C 1
ATOM 834 O O . GLY A 1 103 ? 25.785 -1.385 21.953 1.00 43.25 103 GLY A O 1
#

Foldseek 3Di:
DDDDPPPPPPPPVPPDDDDDDDDDPVVVVVLVVVCVVVVHDSVVVVVVVVVVVVVVVVVVVVVVVVCVVVVDDDDPVRVVVVVVVVVVVVVVVVVVVVVVVPD

Sequence (103 aa):
MNKGIDISIDNSHTLCMKTAISIPDHIFEEVDKLARENKTSRSRIFCIAVEEYLKIIKACKMRDALNSAYADEETIEEIHLRKKSMEYFRKKIVKNNNDDQTG

pLDDT: mean 84.84, std 17.58, range [39.75, 98.12]

Radius of gyration: 26.35 Å; chains: 1; bounding box: 84×34×45 Å